Protein AF-A0A2I3LRA7-F1 (afdb_monomer_lite)

Radius of gyration: 13.49 Å; chains: 1; bounding box: 41×26×27 Å

InterPro domains:
  IPR001179 FKBP-type peptidyl-prolyl cis-trans isomerase domain [PF00254] (14-66)
  IPR001179 FKBP-type peptidyl-prolyl cis-trans isomerase domain [PS50059] (20-67)
  IPR046357 Peptidyl-prolyl cis-trans isomerase domain superfamily [G3DSA:3.10.50.40] (1-71)
  IPR050689 FKBP-type Peptidyl-prolyl cis-trans Isomerase [PTHR10516] (2-68)

Sequence (80 aa):
MGVEIETISPGDGRTFPKKGQTCVVHYTGMLQNGKKFDSSRDRNKPFKFRIGKQEVIKGFEEGAAQLRPLSPLPICPHPC

Secondary structure (DSSP, 8-state):
-------SS---SS--PPTT-EEEE--EEE-TTS-EEEETTTTT--EEEETTTTSS-HHHHHHHHHPPPSS---------

Foldseek 3Di:
DAQDADDPDAAPVPDFADAFDKDWAWDFDADPVRHTPDTCVVVVHTDIDGQPPPPDDPNVSVRRRPDHHNDPDPPPPDPD

Organism: Papio anubis (NCBI:txid9555)

pLDDT: mean 75.57, std 13.3, range [33.78, 88.44]

Structure (mmCIF, N/CA/C/O backbone):
data_AF-A0A2I3LRA7-F1
#
_entry.id   AF-A0A2I3LRA7-F1
#
loop_
_atom_site.group_PDB
_atom_site.id
_atom_site.type_symbol
_atom_site.label_atom_id
_atom_site.label_alt_id
_atom_site.label_comp_id
_atom_site.label_asym_id
_atom_site.label_entity_id
_atom_site.label_seq_id
_atom_site.pdbx_PDB_ins_code
_atom_site.Cartn_x
_atom_site.Cartn_y
_atom_site.Cartn_z
_atom_site.occupancy
_atom_site.B_iso_or_equiv
_atom_site.auth_seq_id
_atom_site.auth_comp_id
_atom_site.auth_asym_id
_atom_site.auth_atom_id
_atom_site.pdbx_PDB_model_num
ATOM 1 N N . MET A 1 1 ? 15.416 4.518 7.911 1.00 46.53 1 MET A N 1
ATOM 2 C CA . MET A 1 1 ? 14.750 3.585 6.977 1.00 46.53 1 MET A CA 1
ATOM 3 C C . MET A 1 1 ? 13.355 4.128 6.751 1.00 46.53 1 MET A C 1
ATOM 5 O O . MET A 1 1 ? 12.527 3.995 7.638 1.00 46.53 1 MET A O 1
ATOM 9 N N . GLY A 1 2 ? 13.160 4.880 5.671 1.00 59.44 2 GLY A N 1
ATOM 10 C CA . GLY A 1 2 ? 11.903 5.570 5.384 1.00 59.44 2 GLY A CA 1
ATOM 11 C C . GLY A 1 2 ? 11.189 4.932 4.201 1.00 59.44 2 GLY A C 1
ATOM 12 O O . GLY A 1 2 ? 11.816 4.248 3.393 1.00 59.44 2 GLY A O 1
ATOM 13 N N . VAL A 1 3 ? 9.881 5.150 4.121 1.00 70.56 3 VAL A N 1
ATOM 14 C CA . VAL A 1 3 ? 9.094 4.881 2.918 1.00 70.56 3 VAL A CA 1
ATOM 15 C C . VAL A 1 3 ? 9.097 6.170 2.109 1.00 70.56 3 VAL A C 1
ATOM 17 O O . VAL A 1 3 ? 8.626 7.194 2.597 1.00 70.56 3 VAL A O 1
ATOM 20 N N . GLU A 1 4 ? 9.655 6.133 0.905 1.00 74.75 4 GLU A N 1
ATOM 21 C CA . GLU A 1 4 ? 9.604 7.264 -0.018 1.00 74.75 4 GLU A CA 1
ATOM 22 C C . GLU A 1 4 ? 8.344 7.136 -0.878 1.00 74.75 4 GLU A C 1
ATOM 24 O O . GLU A 1 4 ? 8.057 6.064 -1.417 1.00 74.75 4 GLU A O 1
ATOM 29 N N . ILE A 1 5 ? 7.540 8.198 -0.934 1.00 75.69 5 ILE A N 1
ATOM 30 C CA . ILE A 1 5 ? 6.218 8.173 -1.563 1.00 75.69 5 ILE A CA 1
ATOM 31 C C . ILE A 1 5 ? 6.180 9.239 -2.641 1.00 75.69 5 ILE A C 1
ATOM 33 O O . ILE A 1 5 ? 6.118 10.432 -2.348 1.00 75.69 5 ILE A O 1
ATOM 37 N N . GLU A 1 6 ? 6.148 8.797 -3.891 1.00 77.44 6 GLU A N 1
ATOM 38 C CA . GLU A 1 6 ? 5.924 9.671 -5.032 1.00 77.44 6 GLU A CA 1
ATOM 39 C C . GLU A 1 6 ? 4.461 9.569 -5.481 1.00 77.44 6 GLU A C 1
ATOM 41 O O . GLU A 1 6 ? 3.943 8.489 -5.779 1.00 77.44 6 GLU A O 1
ATOM 46 N N . THR A 1 7 ? 3.757 10.703 -5.507 1.00 76.00 7 THR A N 1
ATOM 47 C CA . THR A 1 7 ? 2.380 10.749 -6.015 1.00 76.00 7 THR A CA 1
ATOM 48 C C . THR A 1 7 ? 2.405 10.952 -7.528 1.00 76.00 7 THR A C 1
ATOM 50 O O . THR A 1 7 ? 2.591 12.070 -7.994 1.00 76.00 7 THR A O 1
ATOM 53 N N . ILE A 1 8 ? 2.145 9.888 -8.288 1.00 78.56 8 ILE A N 1
ATOM 54 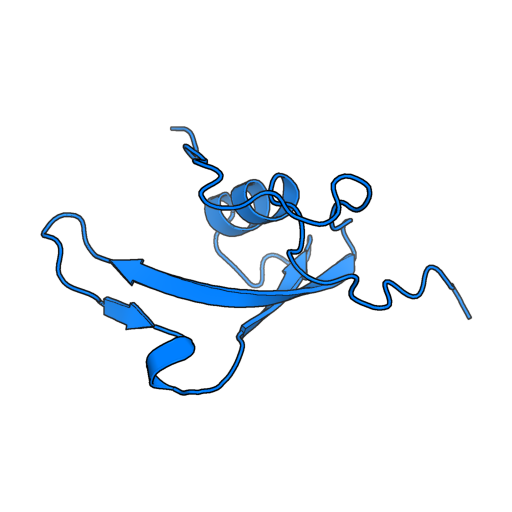C CA . ILE A 1 8 ? 2.078 9.937 -9.763 1.00 78.56 8 ILE A CA 1
ATOM 55 C C . ILE A 1 8 ? 0.768 10.583 -10.247 1.00 78.56 8 ILE A C 1
ATOM 57 O O . ILE A 1 8 ? 0.713 11.224 -11.293 1.00 78.56 8 ILE A O 1
ATOM 61 N N . SER A 1 9 ? -0.323 10.413 -9.498 1.00 73.56 9 SER A N 1
ATOM 62 C CA . SER A 1 9 ? -1.618 11.017 -9.821 1.00 73.56 9 SER A CA 1
ATOM 63 C C . SER A 1 9 ? -2.325 11.473 -8.547 1.00 73.56 9 SER A C 1
ATOM 65 O O . SER A 1 9 ? -2.399 10.698 -7.588 1.00 73.56 9 SER A O 1
ATOM 67 N N . PRO A 1 10 ? -2.823 12.722 -8.498 1.00 71.06 10 PRO A N 1
ATOM 68 C CA . PRO A 1 10 ? -3.527 13.227 -7.331 1.00 71.06 10 PRO A CA 1
ATOM 69 C C . PRO A 1 10 ? -4.864 12.497 -7.174 1.00 71.06 10 PRO A C 1
ATOM 71 O O . PRO A 1 10 ? -5.641 12.394 -8.119 1.00 71.06 10 PRO A O 1
ATOM 74 N N . GLY A 1 11 ? -5.114 11.980 -5.971 1.00 72.81 11 GLY A N 1
ATOM 75 C CA . GLY A 1 11 ? -6.425 11.455 -5.592 1.00 72.81 11 GLY A CA 1
ATOM 76 C C . GLY A 1 11 ? -7.422 12.557 -5.224 1.00 72.81 11 GLY A C 1
ATOM 77 O O . GLY A 1 11 ? -7.148 13.741 -5.416 1.00 72.81 11 GLY A O 1
ATOM 78 N N . ASP A 1 12 ? -8.533 12.185 -4.586 1.00 69.62 12 ASP A N 1
ATOM 79 C CA . ASP A 1 12 ? -9.638 13.086 -4.203 1.00 69.62 12 ASP A CA 1
ATOM 80 C C . ASP A 1 12 ? -9.247 14.235 -3.247 1.00 69.62 12 ASP A C 1
ATOM 82 O O . ASP A 1 12 ? -10.053 15.119 -2.955 1.00 69.62 12 ASP A O 1
ATOM 86 N N . GLY A 1 13 ? -8.024 14.226 -2.704 1.00 64.00 13 GLY A N 1
ATOM 87 C CA . GLY A 1 13 ? -7.454 15.317 -1.901 1.00 64.00 13 GLY A CA 1
ATOM 88 C C . GLY A 1 13 ? -8.109 15.555 -0.536 1.00 64.00 13 GLY A C 1
ATOM 89 O O . GLY A 1 13 ? -7.618 16.374 0.234 1.00 64.00 13 GLY A O 1
ATOM 90 N N . ARG A 1 14 ? -9.197 14.847 -0.222 1.00 66.44 14 ARG A N 1
ATOM 91 C CA . ARG A 1 14 ? -10.023 15.063 0.977 1.00 66.44 14 ARG A CA 1
ATOM 92 C C . ARG A 1 14 ? -10.000 13.896 1.951 1.00 66.44 14 ARG A C 1
ATOM 94 O O . ARG A 1 14 ? -10.317 14.065 3.124 1.00 66.44 14 ARG A O 1
ATOM 101 N N . THR A 1 15 ? -9.649 12.712 1.473 1.00 70.88 15 THR A N 1
ATOM 102 C CA . THR A 1 15 ? -9.870 11.467 2.197 1.00 70.88 15 THR A CA 1
ATOM 103 C C . THR A 1 15 ? -8.574 10.705 2.390 1.00 70.88 15 THR A C 1
ATOM 105 O O . THR A 1 15 ? -7.867 10.389 1.439 1.00 70.88 15 THR A O 1
ATOM 108 N N . PHE A 1 16 ? -8.289 10.407 3.656 1.00 74.69 16 PHE A N 1
ATOM 109 C CA . PHE A 1 16 ? -7.157 9.597 4.083 1.00 74.69 16 PHE A CA 1
ATOM 110 C C . PHE A 1 16 ? -7.678 8.362 4.814 1.00 74.69 16 PHE A C 1
ATOM 112 O O . PHE A 1 16 ? -8.584 8.492 5.652 1.00 74.69 16 PHE A O 1
ATOM 119 N N . PRO A 1 17 ? -7.140 7.172 4.510 1.00 77.31 17 PRO A N 1
ATOM 120 C CA . PRO A 1 17 ? -7.573 5.957 5.169 1.00 77.31 17 PRO A CA 1
ATOM 121 C C . PRO A 1 17 ? -7.168 5.967 6.648 1.00 77.31 17 PRO A C 1
ATOM 123 O O . PRO A 1 17 ? -6.029 6.264 7.007 1.00 77.31 17 PRO A O 1
ATOM 126 N N . LYS A 1 18 ? -8.123 5.647 7.525 1.00 80.44 18 LYS A N 1
ATOM 127 C CA . LYS A 1 18 ? -7.925 5.583 8.984 1.00 80.44 18 LYS A CA 1
ATOM 128 C C . LYS A 1 18 ? -7.764 4.139 9.458 1.00 80.44 18 LYS A C 1
ATOM 130 O O . LYS A 1 18 ? -8.244 3.208 8.811 1.00 80.44 18 LYS A O 1
ATOM 135 N N . LYS A 1 19 ? -7.149 3.947 10.632 1.00 82.81 19 LYS A N 1
ATOM 136 C CA . LYS A 1 19 ? -7.084 2.635 11.303 1.00 82.81 19 LYS A CA 1
ATOM 137 C C . LYS A 1 19 ? -8.481 2.009 11.397 1.00 82.81 19 LYS A C 1
ATOM 139 O O . LYS A 1 19 ? -9.438 2.681 11.770 1.00 82.81 19 LYS A O 1
ATOM 144 N N . GLY A 1 20 ? -8.589 0.734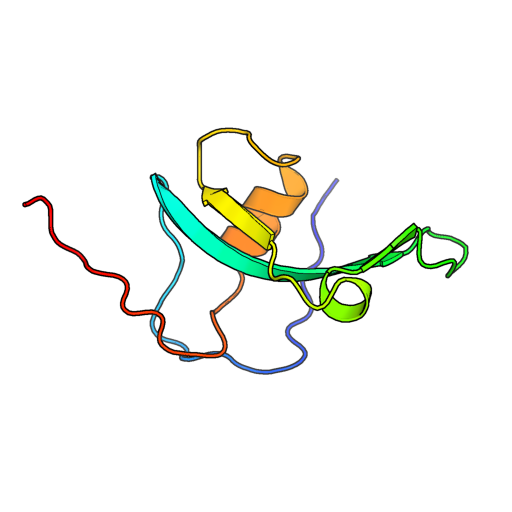 11.033 1.00 81.94 20 GLY A N 1
ATOM 145 C CA . GLY A 1 20 ? -9.838 -0.026 10.960 1.00 81.94 20 GLY A CA 1
ATOM 146 C C . GLY A 1 20 ? -10.545 0.017 9.601 1.00 81.94 20 GLY A C 1
ATOM 147 O O . GLY A 1 20 ? -11.389 -0.840 9.341 1.00 81.94 20 GLY A O 1
ATOM 148 N N . GLN A 1 21 ? -10.195 0.948 8.707 1.00 81.56 21 GLN A N 1
ATOM 149 C CA . GLN A 1 21 ? -10.785 1.005 7.368 1.00 81.56 21 GLN A CA 1
ATOM 150 C C . GLN A 1 21 ? -10.174 -0.045 6.441 1.00 81.56 21 GLN A C 1
ATOM 152 O O . GLN A 1 21 ? -9.000 -0.400 6.556 1.00 81.56 21 GLN A O 1
ATOM 157 N N . THR A 1 22 ? -10.992 -0.541 5.511 1.00 82.19 22 THR A N 1
ATOM 158 C CA . THR A 1 22 ? -10.545 -1.470 4.469 1.00 82.19 22 THR A CA 1
ATOM 159 C C . THR A 1 22 ? -10.125 -0.674 3.239 1.00 82.19 22 THR A C 1
ATOM 161 O O . THR A 1 22 ? -10.954 -0.021 2.608 1.00 82.19 22 THR A O 1
ATOM 164 N N . CYS A 1 23 ? -8.847 -0.744 2.889 1.00 80.88 23 CYS A N 1
ATOM 165 C CA . CYS A 1 23 ? -8.295 -0.153 1.680 1.00 80.88 23 CYS A CA 1
ATOM 166 C C . CYS A 1 23 ? -8.321 -1.172 0.548 1.00 80.88 23 CYS A C 1
ATOM 168 O O . CYS A 1 23 ? -7.999 -2.343 0.745 1.00 80.88 23 CYS A O 1
ATOM 170 N N . VAL A 1 24 ? -8.690 -0.710 -0.644 1.00 84.19 24 VAL A N 1
ATOM 171 C CA . VAL A 1 24 ? -8.686 -1.506 -1.871 1.00 84.19 24 VAL A CA 1
ATOM 172 C C . VAL A 1 24 ? -7.706 -0.854 -2.832 1.00 84.19 24 VAL A C 1
ATOM 174 O O . VAL A 1 24 ? -7.906 0.292 -3.224 1.00 84.19 24 VAL A O 1
ATOM 177 N N . VAL A 1 25 ? -6.630 -1.555 -3.181 1.00 82.75 25 VAL A N 1
ATOM 178 C CA . VAL A 1 25 ? -5.544 -0.997 -3.994 1.00 82.75 25 VAL A CA 1
ATOM 179 C C . VAL A 1 25 ? -5.116 -1.961 -5.089 1.00 82.75 25 VAL A C 1
ATOM 181 O O . VAL A 1 25 ? -5.130 -3.182 -4.924 1.00 82.75 25 VAL A O 1
ATOM 184 N N . HIS A 1 26 ? -4.671 -1.394 -6.205 1.00 85.94 26 HIS A N 1
ATOM 185 C CA . HIS A 1 26 ? -3.852 -2.110 -7.171 1.00 85.94 26 HIS A CA 1
ATOM 186 C C . HIS A 1 26 ? -2.392 -1.759 -6.919 1.00 85.94 26 HIS A C 1
ATOM 188 O O . HIS A 1 26 ? -2.003 -0.602 -7.049 1.00 85.94 26 HIS A O 1
ATOM 194 N N . TYR A 1 27 ? -1.583 -2.759 -6.585 1.00 83.88 27 TYR A N 1
ATOM 195 C CA . TYR A 1 27 ? -0.143 -2.600 -6.426 1.00 83.88 27 TYR A CA 1
ATOM 196 C C . TYR A 1 27 ? 0.608 -3.370 -7.513 1.00 83.88 27 TYR A C 1
ATOM 198 O O . TYR A 1 27 ? 0.112 -4.351 -8.076 1.00 83.88 27 TYR A O 1
ATOM 206 N N . THR A 1 28 ? 1.819 -2.911 -7.806 1.00 85.00 28 THR A N 1
ATOM 207 C CA . THR A 1 28 ? 2.812 -3.660 -8.575 1.00 85.00 28 THR A CA 1
ATOM 208 C C . THR A 1 28 ? 4.096 -3.653 -7.771 1.00 85.00 28 THR A C 1
ATOM 210 O O . THR A 1 28 ? 4.659 -2.598 -7.507 1.00 85.00 28 THR A O 1
ATOM 213 N N . GLY A 1 29 ? 4.508 -4.831 -7.331 1.00 85.31 29 GLY A N 1
ATOM 214 C CA . GLY A 1 29 ? 5.734 -5.045 -6.596 1.00 85.31 29 GLY A CA 1
ATOM 215 C C . GLY A 1 29 ? 6.878 -5.373 -7.548 1.00 85.31 29 GLY A C 1
ATOM 216 O O . GLY A 1 29 ? 6.787 -6.310 -8.347 1.00 85.31 29 GLY A O 1
ATOM 217 N N . MET A 1 30 ? 7.965 -4.614 -7.454 1.00 85.12 30 MET A N 1
ATOM 218 C CA . MET A 1 30 ? 9.192 -4.832 -8.219 1.00 85.12 30 MET A CA 1
ATOM 219 C C . MET A 1 30 ? 10.365 -5.039 -7.260 1.00 85.12 30 MET A C 1
ATOM 221 O O . MET A 1 30 ? 10.421 -4.430 -6.194 1.00 85.12 30 MET A O 1
ATOM 225 N N . LEU A 1 31 ? 11.283 -5.928 -7.625 1.00 86.81 31 LEU A N 1
ATOM 226 C CA . LEU A 1 31 ? 12.565 -6.099 -6.946 1.00 86.81 31 LEU A CA 1
ATOM 227 C C . LEU A 1 31 ? 13.507 -4.954 -7.333 1.00 86.81 31 LEU A C 1
ATOM 229 O O . LEU A 1 31 ? 13.338 -4.342 -8.386 1.00 86.81 31 LEU A O 1
ATOM 233 N N . GLN A 1 32 ? 14.558 -4.723 -6.539 1.00 82.75 32 GLN A N 1
ATOM 234 C CA . GLN A 1 32 ? 15.573 -3.695 -6.834 1.00 82.75 32 GLN A CA 1
ATOM 235 C C . GLN A 1 32 ? 16.254 -3.885 -8.198 1.00 82.75 32 GLN A C 1
ATOM 237 O O . GLN A 1 32 ? 16.717 -2.925 -8.797 1.00 82.75 32 GLN A O 1
ATOM 242 N N . ASN A 1 33 ? 16.257 -5.114 -8.719 1.00 86.56 33 ASN A N 1
ATOM 243 C CA . ASN A 1 33 ? 16.762 -5.438 -10.051 1.00 86.56 33 ASN A CA 1
ATOM 244 C C . ASN A 1 33 ? 15.751 -5.139 -11.187 1.00 86.56 33 ASN A C 1
ATOM 246 O O . ASN A 1 33 ? 15.845 -5.707 -12.269 1.00 86.56 33 ASN A O 1
ATOM 250 N N . GLY A 1 34 ? 14.687 -4.372 -10.924 1.00 84.25 34 GLY A N 1
ATOM 251 C CA . GLY A 1 34 ? 13.623 -4.051 -11.889 1.00 84.25 34 GLY A CA 1
ATOM 252 C C . GLY A 1 34 ? 12.657 -5.201 -12.209 1.00 84.25 34 GLY A C 1
ATOM 253 O O . GLY A 1 34 ? 11.649 -5.005 -12.887 1.00 84.25 34 GLY A O 1
ATOM 254 N N . LYS A 1 35 ? 12.910 -6.416 -11.708 1.00 88.44 35 LYS A N 1
ATOM 255 C CA . LYS A 1 35 ? 12.045 -7.577 -11.951 1.00 88.44 35 LYS A CA 1
ATOM 256 C C . LYS A 1 35 ? 10.744 -7.463 -11.150 1.00 88.44 35 LYS A C 1
ATOM 258 O O . LYS A 1 35 ? 10.769 -7.469 -9.920 1.00 88.44 35 LYS A O 1
ATOM 263 N N . LYS A 1 36 ? 9.601 -7.434 -11.840 1.00 86.12 36 LYS A N 1
ATOM 264 C CA . LYS A 1 36 ? 8.262 -7.541 -11.233 1.00 86.12 36 LYS A CA 1
ATOM 265 C C . LYS A 1 36 ? 8.148 -8.870 -10.477 1.00 86.12 36 LYS A C 1
ATOM 267 O O . LYS A 1 36 ? 8.295 -9.923 -11.093 1.00 86.12 36 LYS A O 1
ATOM 272 N N . PHE A 1 37 ? 7.898 -8.829 -9.169 1.00 83.75 37 PHE A N 1
ATOM 273 C CA . PHE A 1 37 ? 7.652 -10.044 -8.383 1.00 83.75 37 PHE A CA 1
ATOM 274 C C . PHE A 1 37 ? 6.161 -10.370 -8.313 1.00 83.75 37 PHE A C 1
ATOM 276 O O . PHE A 1 37 ? 5.790 -11.538 -8.337 1.00 83.75 37 PHE A O 1
ATOM 283 N N . ASP A 1 38 ? 5.304 -9.348 -8.259 1.00 80.44 38 ASP A N 1
ATOM 284 C CA . ASP A 1 38 ? 3.863 -9.528 -8.131 1.00 80.44 38 ASP A CA 1
ATOM 285 C C . ASP A 1 38 ? 3.119 -8.282 -8.629 1.00 80.44 38 ASP A C 1
ATOM 287 O O . ASP A 1 38 ? 3.602 -7.156 -8.508 1.00 80.44 38 ASP A O 1
ATOM 291 N N . SER A 1 39 ? 1.945 -8.459 -9.229 1.00 83.88 39 SER A N 1
ATOM 292 C CA . SER A 1 39 ? 1.086 -7.334 -9.592 1.00 83.88 39 SER A CA 1
ATOM 293 C C . SER A 1 39 ? -0.376 -7.718 -9.467 1.00 83.88 39 SER A C 1
ATOM 295 O O . SER A 1 39 ? -0.847 -8.695 -10.046 1.00 83.88 39 SER A O 1
ATOM 297 N N . SER A 1 40 ? -1.124 -6.899 -8.738 1.00 83.56 40 SER A N 1
ATOM 298 C CA . SER A 1 40 ? -2.573 -7.039 -8.611 1.00 83.56 40 SER A CA 1
ATOM 299 C C . SER A 1 40 ? -3.300 -6.775 -9.940 1.00 83.56 40 SER A C 1
ATOM 301 O O . SER A 1 40 ? -4.382 -7.320 -10.156 1.00 83.56 40 SER A O 1
ATOM 303 N N . ARG A 1 41 ? -2.700 -5.994 -10.853 1.00 83.06 41 ARG A N 1
ATOM 304 C CA . ARG A 1 41 ? -3.246 -5.762 -12.203 1.00 83.06 41 ARG A CA 1
ATOM 305 C C . ARG A 1 41 ? -3.155 -7.005 -13.085 1.00 83.06 41 ARG A C 1
ATOM 307 O O . ARG A 1 41 ? -4.096 -7.297 -13.804 1.00 83.06 41 ARG A O 1
ATOM 314 N N . ASP A 1 42 ? -2.066 -7.759 -12.966 1.00 83.19 42 ASP A N 1
ATOM 315 C CA . ASP A 1 42 ? -1.852 -9.018 -13.695 1.00 83.19 42 ASP A CA 1
ATOM 316 C C . ASP A 1 42 ? -2.928 -10.056 -13.342 1.00 83.19 42 ASP A C 1
ATOM 318 O O . ASP A 1 42 ? -3.514 -10.708 -14.201 1.00 83.19 42 ASP A O 1
ATOM 322 N N . ARG A 1 43 ? -3.292 -10.102 -12.056 1.00 83.44 43 ARG A N 1
ATOM 323 C CA . ARG A 1 43 ? -4.351 -10.973 -11.534 1.00 83.44 43 ARG A CA 1
ATOM 324 C C . ARG A 1 43 ? -5.769 -10.437 -11.737 1.00 83.44 43 ARG A C 1
ATOM 326 O O . ARG A 1 43 ? -6.709 -11.084 -11.286 1.00 83.44 43 ARG A O 1
ATOM 333 N N . ASN A 1 44 ? -5.931 -9.252 -12.338 1.00 81.62 44 ASN A N 1
ATOM 334 C CA . ASN A 1 44 ? -7.213 -8.547 -12.486 1.00 81.62 44 ASN A CA 1
ATOM 335 C C . ASN A 1 44 ? -8.049 -8.480 -11.192 1.00 81.62 44 ASN A C 1
ATOM 337 O O . ASN A 1 44 ? -9.273 -8.368 -11.223 1.00 81.62 44 ASN A O 1
ATOM 341 N N . LYS A 1 45 ? -7.395 -8.556 -10.027 1.00 84.88 45 LYS A N 1
ATOM 342 C CA . LYS A 1 45 ? -8.062 -8.639 -8.730 1.00 84.88 45 LYS A CA 1
ATOM 343 C C . LYS A 1 45 ? -7.438 -7.621 -7.789 1.00 84.88 45 LYS A C 1
ATOM 345 O O . LYS A 1 45 ? -6.245 -7.742 -7.490 1.00 84.88 45 LYS A O 1
ATOM 350 N N . PRO A 1 46 ? -8.206 -6.627 -7.314 1.00 85.31 46 PRO A N 1
ATOM 351 C CA . PRO A 1 46 ? -7.687 -5.637 -6.391 1.00 85.31 46 PRO A CA 1
ATOM 352 C C . PRO A 1 46 ? -7.351 -6.285 -5.049 1.00 85.31 46 PRO A C 1
ATOM 354 O O . PRO A 1 46 ? -8.021 -7.220 -4.596 1.00 85.31 46 PRO A O 1
ATOM 357 N N . PHE A 1 47 ? -6.313 -5.770 -4.406 1.00 85.81 47 PHE A N 1
ATOM 358 C CA . PHE A 1 47 ? -5.896 -6.220 -3.091 1.00 85.81 47 PHE A CA 1
ATOM 359 C C . PHE A 1 47 ? -6.629 -5.430 -2.014 1.00 85.81 47 PHE A C 1
ATOM 361 O O . PHE A 1 47 ? -6.679 -4.202 -2.069 1.00 85.81 47 PHE A O 1
ATOM 368 N N . LYS A 1 48 ? -7.22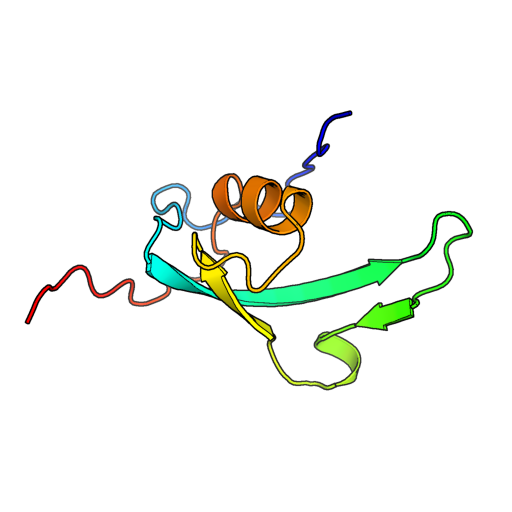0 -6.142 -1.052 1.00 86.62 48 LYS A N 1
ATOM 369 C CA . LYS A 1 48 ? -7.982 -5.553 0.050 1.00 86.62 48 LYS A CA 1
ATOM 370 C C . LYS A 1 48 ? -7.275 -5.856 1.360 1.00 86.62 48 LYS A C 1
ATOM 372 O O . LYS A 1 48 ? -6.986 -7.019 1.620 1.00 86.62 48 LYS A O 1
ATOM 377 N N . PHE A 1 49 ? -7.036 -4.838 2.173 1.00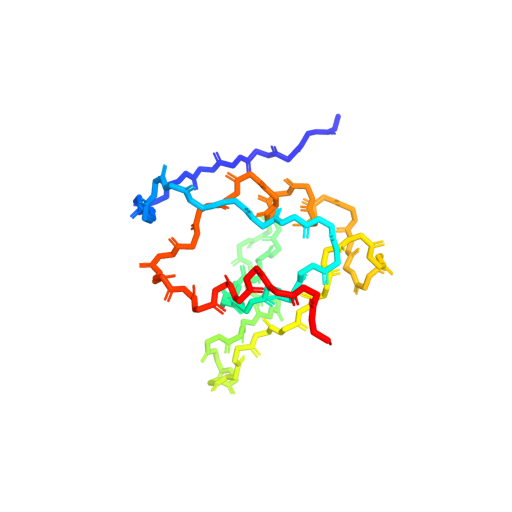 86.12 49 PHE A N 1
ATOM 378 C CA . PHE A 1 49 ? -6.416 -4.986 3.491 1.00 86.12 49 PHE A CA 1
ATOM 379 C C . PHE A 1 49 ? -6.979 -3.950 4.463 1.00 86.12 49 PHE A C 1
ATOM 381 O O . PHE A 1 49 ? -7.455 -2.893 4.039 1.00 86.12 49 PHE A O 1
ATOM 388 N N . ARG A 1 50 ? -6.948 -4.240 5.765 1.00 86.00 50 ARG A N 1
ATOM 389 C CA . ARG A 1 50 ? -7.367 -3.307 6.816 1.00 86.00 50 ARG A CA 1
ATOM 390 C C . ARG A 1 50 ? -6.168 -2.598 7.430 1.00 86.00 50 ARG A C 1
ATOM 392 O O . ARG A 1 50 ? -5.228 -3.236 7.900 1.00 86.00 50 ARG A O 1
ATOM 399 N N . ILE A 1 51 ? -6.241 -1.271 7.492 1.00 84.94 51 ILE A N 1
ATOM 400 C CA . ILE A 1 51 ? -5.222 -0.442 8.149 1.00 84.94 51 ILE A CA 1
ATOM 401 C C . ILE A 1 51 ? -5.252 -0.718 9.659 1.00 84.94 51 ILE A C 1
ATOM 403 O O . ILE A 1 51 ? -6.323 -0.719 10.271 1.00 84.94 51 ILE A O 1
ATOM 407 N N . GLY A 1 52 ? -4.093 -0.911 10.285 1.00 82.81 52 GLY A N 1
ATOM 408 C CA . GLY A 1 52 ? -3.949 -1.097 11.727 1.00 82.81 52 GLY A CA 1
ATOM 409 C C . GLY A 1 52 ? -4.168 -2.530 12.210 1.00 82.81 52 GLY A C 1
ATOM 410 O O . GLY A 1 52 ? -4.185 -2.753 13.418 1.00 82.81 52 GLY A O 1
ATOM 411 N N . LYS A 1 53 ? -4.338 -3.498 11.299 1.00 83.75 53 LYS A N 1
ATOM 412 C CA . LYS A 1 53 ? -4.416 -4.930 11.633 1.00 83.75 53 LYS A CA 1
ATOM 413 C C . LYS A 1 53 ? -3.109 -5.695 11.405 1.00 83.75 53 LYS A C 1
ATOM 415 O O . LYS A 1 53 ? -3.084 -6.891 11.669 1.00 83.75 53 LYS A O 1
ATOM 420 N N . GLN A 1 54 ? -2.046 -5.033 10.933 1.00 81.38 54 GLN A N 1
ATOM 421 C CA . GLN A 1 54 ? -0.783 -5.688 10.560 1.00 81.38 54 GLN A CA 1
ATOM 422 C C . GLN A 1 54 ? -0.975 -6.838 9.548 1.00 81.38 54 GLN A C 1
ATOM 424 O O . GLN A 1 54 ? -0.218 -7.804 9.547 1.00 81.38 54 GLN A O 1
ATOM 429 N N . GLU A 1 55 ? -1.981 -6.736 8.668 1.00 83.00 55 GLU A N 1
ATOM 430 C CA . GLU A 1 55 ? -2.192 -7.693 7.565 1.00 83.00 55 GLU A CA 1
ATOM 431 C C . GLU A 1 55 ? -1.138 -7.537 6.455 1.00 83.00 55 GLU A C 1
ATOM 433 O O . GLU A 1 55 ? -0.961 -8.420 5.619 1.00 83.00 55 GLU A O 1
ATOM 438 N N . VAL A 1 56 ? -0.438 -6.402 6.447 1.00 84.12 56 VAL A N 1
ATOM 439 C CA . VAL A 1 56 ? 0.613 -6.032 5.497 1.00 84.12 56 VAL A CA 1
ATOM 440 C C . VAL A 1 56 ? 1.859 -5.569 6.251 1.00 84.12 56 VAL A C 1
ATOM 442 O O . VAL A 1 56 ? 1.802 -5.219 7.432 1.00 84.12 56 VAL A O 1
ATOM 445 N N . ILE A 1 57 ? 3.004 -5.550 5.566 1.00 86.25 57 ILE A N 1
ATOM 446 C CA . ILE A 1 57 ? 4.252 -5.022 6.131 1.00 86.25 57 ILE A CA 1
ATOM 447 C C . ILE A 1 57 ? 4.077 -3.556 6.556 1.00 86.25 57 ILE A C 1
ATOM 449 O O . ILE A 1 57 ? 3.416 -2.782 5.863 1.00 86.25 57 ILE A O 1
ATOM 453 N N . LYS A 1 58 ? 4.700 -3.160 7.674 1.00 83.25 58 LYS A N 1
ATOM 454 C CA . LYS A 1 58 ? 4.530 -1.819 8.268 1.00 83.25 58 LYS A CA 1
ATOM 455 C C . LYS A 1 58 ? 4.747 -0.686 7.264 1.00 83.25 58 LYS A C 1
ATOM 457 O O . LYS A 1 58 ? 3.885 0.172 7.143 1.00 83.25 58 LYS A O 1
ATOM 462 N N . GLY A 1 59 ? 5.810 -0.761 6.459 1.00 83.12 59 GLY A N 1
ATOM 463 C CA . GLY A 1 59 ? 6.086 0.257 5.443 1.00 83.12 59 GLY A CA 1
ATOM 464 C C . GLY A 1 59 ? 4.996 0.379 4.368 1.00 83.12 59 GLY A C 1
ATOM 465 O O . GLY A 1 59 ? 4.744 1.468 3.865 1.00 83.12 59 GLY A O 1
ATOM 466 N N . PHE A 1 60 ? 4.294 -0.711 4.044 1.00 83.56 60 PHE A N 1
ATOM 467 C CA . PHE A 1 60 ? 3.159 -0.657 3.121 1.00 83.56 60 PHE A CA 1
ATOM 468 C C . PHE A 1 60 ? 1.950 0.021 3.768 1.00 83.56 60 PHE A C 1
ATOM 470 O O . PHE A 1 60 ? 1.275 0.818 3.122 1.00 83.56 60 PHE A O 1
ATOM 477 N N . GLU A 1 61 ? 1.696 -0.256 5.050 1.00 83.38 61 GLU A N 1
ATOM 478 C CA . GLU A 1 61 ? 0.634 0.407 5.810 1.00 83.38 61 GLU A CA 1
ATOM 479 C C . GLU A 1 61 ? 0.914 1.912 5.974 1.00 83.38 61 GLU A C 1
ATOM 481 O O . GLU A 1 61 ? 0.036 2.733 5.718 1.00 83.38 61 GLU A O 1
ATOM 486 N N . GLU A 1 62 ? 2.153 2.280 6.316 1.00 83.81 62 GLU A N 1
ATOM 487 C CA . GLU A 1 62 ? 2.610 3.671 6.441 1.00 83.81 62 GLU A CA 1
ATOM 488 C C . GLU A 1 62 ? 2.558 4.421 5.106 1.00 83.81 62 GLU A C 1
ATOM 490 O O . GLU A 1 62 ? 2.164 5.588 5.067 1.00 83.81 62 GLU A O 1
ATOM 495 N N . GLY A 1 63 ? 2.908 3.754 4.003 1.00 81.69 63 GLY A N 1
ATOM 496 C CA . GLY A 1 63 ? 2.775 4.307 2.658 1.00 81.69 63 GLY A CA 1
ATOM 497 C C . GLY A 1 63 ? 1.315 4.529 2.269 1.00 81.69 63 GLY A C 1
ATOM 498 O O . GLY A 1 63 ? 0.934 5.615 1.839 1.00 81.69 63 GLY A O 1
ATOM 499 N N . ALA A 1 64 ? 0.466 3.524 2.480 1.00 81.12 64 ALA A N 1
ATOM 500 C CA . ALA A 1 64 ? -0.953 3.602 2.153 1.00 81.12 64 ALA A CA 1
ATOM 501 C C . ALA A 1 64 ? -1.710 4.648 2.986 1.00 81.12 64 ALA A C 1
ATOM 503 O O . ALA A 1 64 ? -2.616 5.289 2.461 1.00 81.12 64 ALA A O 1
ATOM 504 N N . ALA A 1 65 ? -1.330 4.855 4.250 1.00 78.38 65 ALA A N 1
ATOM 505 C CA . ALA A 1 65 ? -1.907 5.887 5.114 1.00 78.38 65 ALA A CA 1
ATOM 506 C C . ALA A 1 65 ? -1.644 7.317 4.607 1.00 78.38 65 ALA A C 1
ATOM 508 O O . ALA A 1 65 ? -2.438 8.221 4.863 1.00 78.38 65 ALA A O 1
ATOM 509 N N . GLN A 1 66 ? -0.542 7.517 3.882 1.00 77.56 66 GLN A N 1
ATOM 510 C CA . GLN A 1 66 ? -0.158 8.803 3.294 1.00 77.56 66 GLN A CA 1
ATOM 511 C C . GLN A 1 66 ? -0.700 8.987 1.867 1.00 77.56 66 GLN A C 1
ATOM 513 O O . GLN A 1 66 ? -0.750 10.108 1.356 1.00 77.56 66 GLN A O 1
ATOM 518 N N . LEU A 1 67 ? -1.127 7.899 1.220 1.00 76.75 67 LEU A N 1
ATOM 519 C CA . LEU A 1 67 ? -1.698 7.926 -0.119 1.00 76.75 67 LEU A CA 1
ATOM 520 C C . LEU A 1 67 ? -3.175 8.319 -0.103 1.00 76.75 67 LEU A C 1
ATOM 522 O O . LEU A 1 67 ? -3.951 7.986 0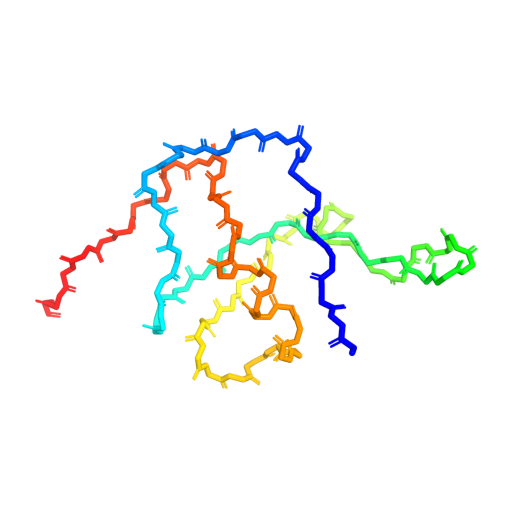.793 1.00 76.75 67 LEU A O 1
ATOM 526 N N . ARG A 1 68 ? -3.565 9.016 -1.169 1.00 76.25 68 ARG A N 1
ATOM 527 C CA . ARG A 1 68 ? -4.936 9.460 -1.408 1.00 76.25 68 ARG A CA 1
ATOM 528 C C . ARG A 1 68 ? -5.605 8.486 -2.376 1.00 76.25 68 ARG A C 1
ATOM 530 O O . ARG A 1 68 ? -4.990 8.153 -3.393 1.00 76.25 68 ARG A O 1
ATOM 537 N N . PRO A 1 69 ? -6.836 8.028 -2.106 1.00 70.06 69 PRO A N 1
ATOM 538 C CA . PRO A 1 69 ? -7.565 7.224 -3.071 1.00 70.06 69 PRO A CA 1
ATOM 539 C C . PRO A 1 69 ? -7.853 8.062 -4.327 1.00 70.06 69 PRO A C 1
ATOM 541 O O . PRO A 1 69 ? -8.111 9.259 -4.235 1.00 70.06 69 PRO A O 1
ATOM 544 N N . LEU A 1 70 ? -7.739 7.428 -5.499 1.00 64.62 70 LEU A N 1
ATOM 545 C CA . LEU A 1 70 ? -8.028 8.029 -6.813 1.00 64.62 70 LEU A CA 1
ATOM 546 C C . LEU A 1 70 ? -9.527 8.084 -7.130 1.00 64.62 70 LEU A C 1
ATOM 548 O O . LEU A 1 70 ? -9.943 8.798 -8.035 1.00 64.62 70 LEU A O 1
ATOM 552 N N . SER A 1 71 ? -10.312 7.276 -6.426 1.00 56.66 71 SER A N 1
ATOM 553 C CA . SER A 1 71 ? -11.764 7.260 -6.507 1.00 56.66 71 SER A CA 1
ATOM 554 C C . SER A 1 71 ? -12.321 7.529 -5.117 1.00 56.66 71 SER A C 1
ATOM 556 O O . SER A 1 71 ? -11.796 6.931 -4.164 1.00 56.66 71 SER A O 1
ATOM 558 N N . PRO A 1 72 ? -13.432 8.271 -4.989 1.00 53.12 72 PRO A N 1
ATOM 559 C CA . PRO A 1 72 ? -14.145 8.370 -3.735 1.00 53.12 72 PRO A CA 1
ATOM 560 C C . PRO A 1 72 ? -14.718 6.985 -3.441 1.00 53.12 72 PRO A C 1
ATOM 562 O O . PRO A 1 72 ? -15.807 6.622 -3.881 1.00 53.12 72 PRO A O 1
ATOM 565 N N . LEU A 1 73 ? -13.955 6.156 -2.726 1.00 51.47 73 LEU A N 1
ATOM 566 C CA . LEU A 1 73 ? -14.531 4.998 -2.067 1.00 51.47 73 LEU A CA 1
ATOM 567 C C . LEU A 1 73 ? -15.663 5.551 -1.193 1.00 51.47 73 LEU A C 1
ATOM 569 O O . LEU A 1 73 ? -15.457 6.588 -0.554 1.00 51.47 73 LEU A O 1
ATOM 573 N N . PRO A 1 74 ? -16.842 4.910 -1.139 1.00 45.91 74 PRO A N 1
ATOM 574 C CA . PRO A 1 74 ? -17.808 5.202 -0.099 1.00 45.91 74 PRO A CA 1
ATOM 575 C C . PRO A 1 74 ? -17.154 4.763 1.208 1.00 45.91 74 PRO A C 1
ATOM 577 O O . PRO A 1 74 ? -17.261 3.624 1.654 1.00 45.91 74 PRO A O 1
ATOM 580 N N . ILE A 1 75 ? -16.366 5.659 1.789 1.00 51.59 75 ILE A N 1
ATOM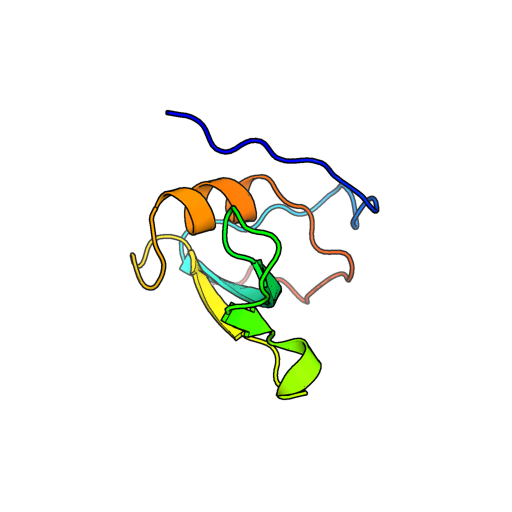 581 C CA . ILE A 1 75 ? -15.828 5.527 3.128 1.00 51.59 75 ILE A CA 1
ATOM 582 C C . ILE A 1 75 ? -17.040 5.796 3.988 1.00 51.59 75 ILE A C 1
ATOM 584 O O . ILE A 1 75 ? -17.270 6.935 4.368 1.00 51.59 75 ILE A O 1
ATOM 588 N N . CYS A 1 76 ? -17.891 4.785 4.170 1.00 39.81 76 CYS A N 1
ATOM 589 C CA . CYS A 1 76 ? -19.030 4.874 5.063 1.00 39.81 76 CYS A CA 1
ATOM 590 C C . CYS A 1 76 ? -18.460 5.226 6.439 1.00 39.81 76 CYS A C 1
ATOM 592 O O . CYS A 1 76 ? -17.832 4.371 7.071 1.00 39.81 76 CYS A O 1
ATOM 594 N N . PRO A 1 77 ? -18.609 6.472 6.911 1.00 47.38 77 PRO A N 1
ATOM 595 C CA . PRO A 1 77 ? -18.213 6.844 8.244 1.00 47.38 77 PRO A CA 1
ATOM 596 C C . PRO A 1 77 ? -19.462 6.607 9.081 1.00 47.38 77 PRO A C 1
ATOM 598 O O . PRO A 1 77 ? -20.135 7.554 9.458 1.00 47.38 77 PRO A O 1
ATOM 601 N N . HIS A 1 78 ? -19.861 5.350 9.252 1.00 34.69 78 HIS A N 1
ATOM 602 C CA . HIS A 1 78 ? -20.921 5.027 10.192 1.00 34.69 78 HIS A CA 1
ATOM 603 C C . HIS A 1 78 ? -20.458 3.885 11.088 1.00 34.69 78 HIS A C 1
ATOM 605 O O . HIS A 1 78 ? -20.210 2.784 10.593 1.00 34.69 78 HIS A O 1
ATOM 611 N N . PRO A 1 79 ? -20.334 4.134 12.402 1.00 47.81 79 PRO A N 1
ATOM 612 C CA . PRO A 1 79 ? -20.719 3.122 13.359 1.00 47.81 79 PRO A CA 1
ATOM 613 C C . PRO A 1 79 ? -22.247 2.999 13.246 1.00 47.81 79 PRO A C 1
ATOM 615 O O . PRO A 1 79 ? -22.971 3.866 13.725 1.00 47.81 79 PRO A O 1
ATOM 618 N N . CYS A 1 80 ? -22.732 1.988 12.534 1.00 33.78 80 CYS A N 1
ATOM 619 C CA . CYS A 1 80 ? -24.080 1.470 12.751 1.00 33.78 80 CYS A CA 1
ATOM 620 C C . CYS A 1 80 ? -23.929 0.062 13.306 1.00 33.78 80 CYS A C 1
ATOM 622 O O . CYS A 1 80 ? -23.118 -0.697 12.725 1.00 33.78 80 CYS A O 1
#